Protein AF-A0AAV6C6M2-F1 (afdb_monomer)

Solvent-accessible surface area (backbone atoms only — not comparable to full-atom values): 5833 Å² total; per-residue (Å²): 134,86,86,80,92,74,87,76,74,90,66,90,82,82,85,82,84,72,80,49,70,68,54,50,47,50,52,51,50,42,50,54,53,50,53,42,23,60,75,49,75,62,34,59,63,61,36,14,58,73,70,72,45,57,52,69,56,48,52,49,49,34,62,75,55,67,54,82,76,80,68,85,81,76,81,81,84,70,81,81,75,81,79,82,80,85,129

Radius of gyration: 23.71 Å; Cα contacts (8 Å, |Δi|>4): 30; chains: 1; bounding box: 42×69×61 Å

Foldseek 3Di:
DDDDPDPPDPDPDDPPDDDDPVRVVLVVLLVVLLVLCVVVVNPLVVSCVVVVHDSVVSVVSCVVSVPPSPPPDDDDPPPPDDDPDDD

pLDDT: mean 77.83, std 17.35, range [47.44, 96.62]

Structure (mmCIF, N/CA/C/O backbone):
data_AF-A0AAV6C6M2-F1
#
_entry.id   AF-A0AAV6C6M2-F1
#
loop_
_atom_site.group_PDB
_atom_site.id
_atom_site.type_symbol
_atom_site.label_atom_id
_atom_site.label_alt_id
_atom_site.label_comp_id
_atom_site.label_asym_id
_atom_site.label_entity_id
_atom_site.label_seq_id
_atom_site.pdbx_PDB_ins_code
_atom_site.Cartn_x
_atom_site.Cartn_y
_atom_site.Cartn_z
_atom_site.occupancy
_atom_site.B_iso_or_equiv
_atom_site.auth_seq_id
_atom_site.auth_comp_id
_atom_site.auth_asym_id
_atom_site.auth_atom_id
_atom_site.pdbx_PDB_model_num
ATOM 1 N N . LEU A 1 1 ? 30.815 2.599 -51.148 1.00 59.53 1 LEU A N 1
ATOM 2 C CA . LEU A 1 1 ? 30.013 1.390 -50.854 1.00 59.53 1 LEU A CA 1
ATOM 3 C C . LEU A 1 1 ? 28.609 1.840 -50.463 1.00 59.53 1 LEU A C 1
ATOM 5 O O . LEU A 1 1 ? 28.514 2.580 -49.491 1.00 59.53 1 LEU A O 1
ATOM 9 N N . PRO A 1 2 ? 27.558 1.511 -51.231 1.00 61.28 2 PRO A N 1
ATOM 10 C CA . PRO A 1 2 ? 26.182 1.817 -50.841 1.00 61.28 2 PRO A CA 1
ATOM 11 C C . PRO A 1 2 ? 25.696 0.862 -49.728 1.00 61.28 2 PRO A C 1
ATOM 13 O O . PRO A 1 2 ? 26.107 -0.301 -49.725 1.00 61.28 2 PRO A O 1
ATOM 16 N N . PRO A 1 3 ? 24.853 1.322 -48.783 1.00 61.03 3 PRO A N 1
ATOM 17 C CA . PRO A 1 3 ? 24.277 0.472 -47.740 1.00 61.03 3 PRO A CA 1
ATOM 18 C C . PRO A 1 3 ? 23.202 -0.463 -48.314 1.00 61.03 3 PRO A C 1
ATOM 20 O O . PRO A 1 3 ? 22.423 -0.073 -49.185 1.00 61.03 3 PRO A O 1
ATOM 23 N N . LEU A 1 4 ? 23.175 -1.707 -47.828 1.00 62.53 4 LEU A N 1
ATOM 24 C CA . LEU A 1 4 ? 22.237 -2.738 -48.272 1.00 62.53 4 LEU A CA 1
ATOM 25 C C . LEU A 1 4 ? 20.836 -2.517 -47.664 1.00 62.53 4 LEU A C 1
ATOM 27 O O . LEU A 1 4 ? 20.729 -2.288 -46.458 1.00 62.53 4 LEU A O 1
ATOM 31 N N . PRO A 1 5 ? 19.757 -2.629 -48.459 1.00 56.75 5 PRO A N 1
ATOM 32 C CA . PRO A 1 5 ? 18.389 -2.638 -47.957 1.00 56.75 5 PRO A CA 1
ATOM 33 C C . PRO A 1 5 ? 18.044 -4.054 -47.476 1.00 56.75 5 PRO A C 1
ATOM 35 O O . PRO A 1 5 ? 17.954 -4.976 -48.285 1.00 56.75 5 PRO A O 1
ATOM 38 N N . GLY A 1 6 ? 17.879 -4.253 -46.165 1.00 61.72 6 GLY A N 1
ATOM 39 C CA . GLY A 1 6 ? 17.580 -5.598 -45.658 1.00 61.72 6 GLY A CA 1
ATOM 40 C C . GLY A 1 6 ? 17.361 -5.788 -44.161 1.00 61.72 6 GLY A C 1
ATOM 41 O O . GLY A 1 6 ? 16.766 -6.791 -43.793 1.00 61.72 6 GLY A O 1
ATOM 42 N N . GLU A 1 7 ? 17.734 -4.864 -43.276 1.00 55.62 7 GLU A N 1
ATOM 43 C CA . GLU A 1 7 ? 17.478 -5.059 -41.836 1.00 55.62 7 GLU A CA 1
ATOM 44 C C . GLU A 1 7 ? 16.143 -4.428 -41.428 1.00 55.62 7 GLU A C 1
ATOM 46 O O . GLU A 1 7 ? 16.026 -3.556 -40.569 1.00 55.62 7 GLU A O 1
ATOM 51 N N . THR A 1 8 ? 15.099 -4.884 -42.119 1.00 57.84 8 THR A N 1
ATOM 52 C CA . THR A 1 8 ? 13.718 -4.759 -41.678 1.00 57.84 8 THR A CA 1
ATOM 53 C C . THR A 1 8 ? 13.556 -5.551 -40.385 1.00 57.84 8 THR A C 1
ATOM 55 O O . THR A 1 8 ? 13.692 -6.769 -40.370 1.00 57.84 8 THR A O 1
ATOM 58 N N . GLY A 1 9 ? 13.213 -4.847 -39.308 1.00 55.53 9 GLY A N 1
ATOM 59 C CA . GLY A 1 9 ? 12.487 -5.426 -38.184 1.00 55.53 9 GLY A CA 1
ATOM 60 C C . GLY A 1 9 ? 13.282 -6.405 -37.328 1.00 55.53 9 GLY A C 1
ATOM 61 O O . GLY A 1 9 ? 12.955 -7.589 -37.266 1.00 55.53 9 GLY A O 1
ATOM 62 N N . ALA A 1 10 ? 14.233 -5.899 -36.541 1.00 52.53 10 ALA A N 1
ATOM 63 C CA . ALA A 1 10 ? 14.652 -6.601 -35.335 1.00 52.53 10 ALA A CA 1
ATOM 64 C C . ALA A 1 10 ? 13.502 -6.587 -34.305 1.00 52.53 10 ALA A C 1
ATOM 66 O O . ALA A 1 10 ? 13.475 -5.780 -33.383 1.00 52.53 10 ALA A O 1
ATOM 67 N N . ARG A 1 11 ? 12.564 -7.527 -34.485 1.00 56.09 11 ARG A N 1
ATOM 68 C CA . ARG A 1 11 ? 11.818 -8.237 -33.433 1.00 56.09 11 ARG A CA 1
ATOM 69 C C . ARG A 1 11 ? 11.275 -7.372 -32.288 1.00 56.09 11 ARG A C 1
ATOM 71 O O . ARG A 1 11 ? 11.698 -7.489 -31.141 1.00 56.09 11 ARG A O 1
ATOM 78 N N . ASN A 1 12 ? 10.225 -6.608 -32.575 1.00 54.38 12 ASN A N 1
ATOM 79 C CA . ASN A 1 12 ? 9.190 -6.422 -31.562 1.00 54.38 12 ASN A CA 1
ATOM 80 C C . ASN A 1 12 ? 8.510 -7.787 -31.345 1.00 54.38 12 ASN A C 1
ATOM 82 O O . ASN A 1 12 ? 7.819 -8.267 -32.239 1.00 54.38 12 ASN A O 1
ATOM 86 N N . GLY A 1 13 ? 8.716 -8.403 -30.178 1.00 49.59 13 GLY A N 1
ATOM 87 C CA . GLY A 1 13 ? 7.922 -9.545 -29.710 1.00 49.59 13 GLY A CA 1
ATOM 88 C C . GLY A 1 13 ? 8.642 -10.894 -29.695 1.00 49.59 13 GLY A C 1
ATOM 89 O O . GLY A 1 13 ? 8.449 -11.691 -30.601 1.00 49.59 13 GLY A O 1
ATOM 90 N N . ALA A 1 14 ? 9.426 -11.156 -28.642 1.00 53.59 14 ALA A N 1
ATOM 91 C CA . ALA A 1 14 ? 9.635 -12.490 -28.057 1.00 53.59 14 ALA A CA 1
ATOM 92 C C . ALA A 1 14 ? 10.585 -12.404 -26.844 1.00 53.59 14 ALA A C 1
ATOM 94 O O . ALA A 1 14 ? 11.704 -12.896 -26.893 1.00 53.59 14 ALA A O 1
ATOM 95 N N . ASP A 1 15 ? 10.134 -11.795 -25.747 1.00 52.00 15 ASP A N 1
ATOM 96 C CA . ASP A 1 15 ? 10.607 -12.175 -24.403 1.00 52.00 15 ASP A CA 1
ATOM 97 C C . ASP A 1 15 ? 9.395 -12.395 -23.491 1.00 52.00 15 ASP A C 1
ATOM 99 O O . ASP A 1 15 ? 9.217 -11.853 -22.405 1.00 52.00 15 ASP A O 1
ATOM 103 N N . SER A 1 16 ? 8.488 -13.221 -23.997 1.00 63.31 16 SER A N 1
ATOM 104 C CA . SER A 1 16 ? 7.752 -14.146 -23.161 1.00 63.31 16 SER A CA 1
ATOM 105 C C . SER A 1 16 ? 8.709 -15.258 -22.743 1.00 63.31 16 SER A C 1
ATOM 107 O O . SER A 1 16 ? 9.101 -16.078 -23.575 1.00 63.31 16 SER A O 1
ATOM 109 N N . SER A 1 17 ? 8.985 -15.374 -21.444 1.00 64.81 17 SER A N 1
ATOM 110 C CA . SER A 1 17 ? 8.903 -16.725 -20.893 1.00 64.81 17 SER A CA 1
ATOM 111 C C . SER A 1 17 ? 8.471 -16.798 -19.441 1.00 64.81 17 SER A C 1
ATOM 113 O O . SER A 1 17 ? 7.564 -17.573 -19.165 1.00 64.81 17 SER A O 1
ATOM 115 N N . LYS A 1 18 ? 9.005 -16.007 -18.505 1.00 68.56 18 LYS A N 1
ATOM 116 C CA . LYS A 1 18 ? 8.501 -16.005 -17.118 1.00 68.56 18 LYS A CA 1
ATOM 117 C C . LYS A 1 18 ? 8.709 -14.632 -16.488 1.00 68.56 18 LYS A C 1
ATOM 119 O O . LYS A 1 18 ? 9.811 -14.100 -16.619 1.00 68.56 18 LYS A O 1
ATOM 124 N N . PRO A 1 19 ? 7.697 -14.062 -15.811 1.00 80.12 19 PRO A N 1
ATOM 125 C CA . PRO A 1 19 ? 7.914 -12.861 -15.022 1.00 80.12 19 PRO A CA 1
ATOM 126 C C . PRO A 1 19 ? 9.008 -13.143 -13.987 1.00 80.12 19 PRO A C 1
ATOM 128 O O . PRO A 1 19 ? 9.030 -14.204 -13.358 1.00 80.12 19 PRO A O 1
ATOM 131 N N . SER A 1 20 ? 9.951 -12.212 -13.845 1.00 88.00 20 SER A N 1
ATOM 132 C CA . SER A 1 20 ? 10.971 -12.295 -12.796 1.00 88.00 20 SER A CA 1
ATOM 133 C C . SER A 1 20 ? 10.286 -12.332 -11.430 1.00 88.00 20 SER A C 1
ATOM 135 O O . SER A 1 20 ? 9.232 -11.720 -11.262 1.00 88.00 20 SER A O 1
ATOM 137 N N . LEU A 1 21 ? 10.885 -12.990 -10.430 1.00 89.25 21 LEU A N 1
ATOM 138 C CA . LEU A 1 21 ? 10.338 -13.011 -9.068 1.00 89.25 21 LEU A CA 1
ATOM 139 C C . LEU A 1 21 ? 10.024 -11.593 -8.566 1.00 89.25 21 LEU A C 1
ATOM 141 O O . LEU A 1 21 ? 8.993 -11.390 -7.939 1.00 89.25 21 LEU A O 1
ATOM 145 N N . PHE A 1 22 ? 10.850 -10.604 -8.924 1.00 89.19 22 PHE A N 1
ATOM 146 C CA . PHE A 1 22 ? 10.584 -9.194 -8.632 1.00 89.19 22 PHE A CA 1
ATOM 147 C C . PHE A 1 22 ? 9.276 -8.688 -9.251 1.00 89.19 22 PHE A C 1
ATOM 149 O O . PHE A 1 22 ? 8.498 -8.047 -8.559 1.00 89.19 22 PHE A O 1
ATOM 156 N N . GLN A 1 23 ? 9.001 -9.009 -10.515 1.00 88.69 23 GLN A N 1
ATOM 157 C CA . GLN A 1 23 ? 7.770 -8.601 -11.199 1.00 88.69 23 GLN A CA 1
ATOM 158 C C . GLN A 1 23 ? 6.542 -9.301 -10.607 1.00 88.69 23 GLN A C 1
ATOM 160 O O . GLN A 1 23 ? 5.520 -8.660 -10.386 1.00 88.69 23 GLN A O 1
ATOM 165 N N . ILE A 1 24 ? 6.660 -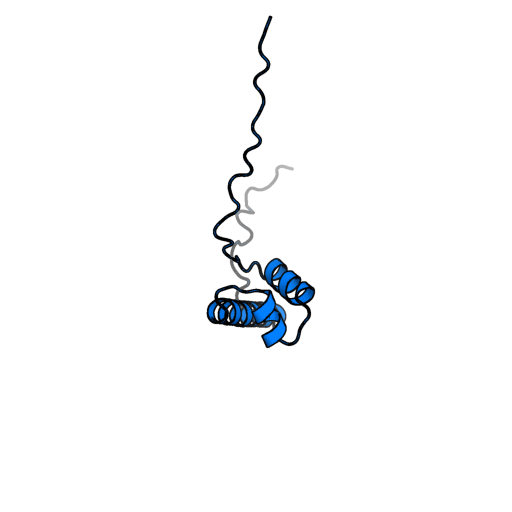10.597 -10.295 1.00 92.19 24 ILE A N 1
ATOM 166 C CA . ILE A 1 24 ? 5.597 -11.361 -9.625 1.00 92.19 24 ILE A CA 1
ATOM 167 C C . ILE A 1 24 ? 5.302 -10.747 -8.254 1.00 92.19 24 ILE A C 1
ATOM 169 O O . ILE A 1 24 ? 4.146 -10.517 -7.912 1.00 92.19 24 ILE A O 1
ATOM 173 N N . MET A 1 25 ? 6.344 -10.460 -7.470 1.00 92.31 25 MET A N 1
ATOM 174 C CA . MET A 1 25 ? 6.195 -9.824 -6.165 1.00 92.31 25 MET A CA 1
ATOM 175 C C . MET A 1 25 ? 5.573 -8.435 -6.277 1.00 92.31 25 MET A C 1
ATOM 177 O O . MET A 1 25 ? 4.687 -8.126 -5.491 1.00 92.31 25 MET A O 1
ATOM 181 N N . GLU A 1 26 ? 5.983 -7.618 -7.250 1.00 91.88 26 GLU A N 1
ATOM 182 C CA . GLU A 1 26 ? 5.385 -6.300 -7.481 1.00 91.88 26 GLU A CA 1
ATOM 183 C C . GLU A 1 26 ? 3.902 -6.407 -7.857 1.00 91.88 26 GLU A C 1
ATOM 185 O O . GLU A 1 26 ? 3.090 -5.620 -7.375 1.00 91.88 26 GLU A O 1
ATOM 190 N N . GLU A 1 27 ? 3.513 -7.397 -8.660 1.00 91.38 27 GLU A N 1
ATOM 191 C CA . GLU A 1 27 ? 2.109 -7.623 -9.011 1.00 91.38 27 GLU A CA 1
ATOM 192 C C . GLU A 1 27 ? 1.277 -8.082 -7.804 1.00 91.38 27 GLU A C 1
ATOM 194 O O . GLU A 1 27 ? 0.177 -7.572 -7.571 1.00 91.38 27 GLU A O 1
ATOM 199 N N . VAL A 1 28 ? 1.808 -9.007 -7.001 1.00 94.88 28 VAL A N 1
ATOM 200 C CA . VAL A 1 28 ? 1.163 -9.474 -5.766 1.00 94.88 28 VAL A 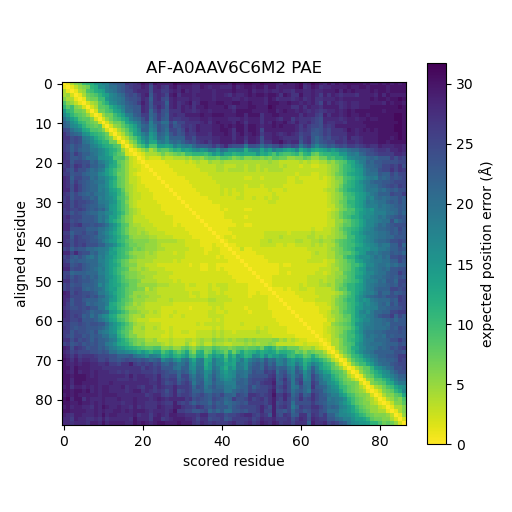CA 1
ATOM 201 C C . VAL A 1 28 ? 1.043 -8.333 -4.758 1.00 94.88 28 VAL A C 1
ATOM 203 O O . VAL A 1 28 ? -0.032 -8.111 -4.206 1.00 94.88 28 VAL A O 1
ATOM 206 N N . GLU A 1 29 ? 2.112 -7.567 -4.552 1.00 94.81 29 GLU A N 1
ATOM 207 C CA . GLU A 1 29 ? 2.123 -6.425 -3.639 1.00 94.81 29 GLU A CA 1
ATOM 208 C C . GLU A 1 29 ? 1.134 -5.346 -4.097 1.00 94.81 29 GLU A C 1
ATOM 210 O O . GLU A 1 29 ? 0.352 -4.844 -3.289 1.00 94.81 29 GLU A O 1
ATOM 215 N N . ARG A 1 30 ? 1.085 -5.054 -5.405 1.00 94.44 30 ARG A N 1
ATOM 216 C CA . ARG A 1 30 ? 0.101 -4.138 -5.996 1.00 94.44 30 ARG A CA 1
ATOM 217 C C . ARG A 1 30 ? -1.324 -4.585 -5.684 1.00 94.44 30 ARG A C 1
ATOM 219 O O . ARG A 1 30 ? -2.139 -3.755 -5.289 1.00 94.44 30 ARG A O 1
ATOM 226 N N . ARG A 1 31 ? -1.623 -5.875 -5.857 1.00 94.31 31 ARG A N 1
ATOM 227 C CA . ARG A 1 31 ? -2.952 -6.447 -5.595 1.00 94.31 31 ARG A CA 1
ATOM 228 C C . ARG A 1 31 ? -3.337 -6.364 -4.124 1.00 94.31 31 ARG A C 1
ATOM 230 O O . ARG A 1 31 ? -4.440 -5.925 -3.827 1.00 94.31 31 ARG A O 1
ATOM 237 N N . ILE A 1 32 ? -2.435 -6.737 -3.219 1.00 95.12 32 ILE A N 1
ATOM 238 C CA . ILE A 1 32 ? -2.697 -6.718 -1.774 1.00 95.12 32 ILE A CA 1
ATOM 239 C C . ILE A 1 32 ? -2.919 -5.286 -1.277 1.00 95.12 32 ILE A C 1
ATOM 241 O O . ILE A 1 32 ? -3.856 -5.034 -0.523 1.00 95.12 32 ILE A O 1
ATOM 245 N N . ILE A 1 33 ? -2.088 -4.335 -1.716 1.00 93.69 33 ILE A N 1
ATOM 246 C CA . ILE A 1 33 ? -2.249 -2.930 -1.331 1.00 93.69 33 ILE A CA 1
ATOM 247 C C . ILE A 1 33 ? -3.559 -2.366 -1.889 1.00 93.69 33 ILE A C 1
ATOM 249 O O . ILE A 1 33 ? -4.263 -1.671 -1.163 1.00 93.69 33 ILE A O 1
ATOM 253 N N . ALA A 1 34 ? -3.902 -2.662 -3.146 1.00 92.88 34 ALA A N 1
ATOM 254 C CA . ALA A 1 34 ? -5.160 -2.216 -3.739 1.00 92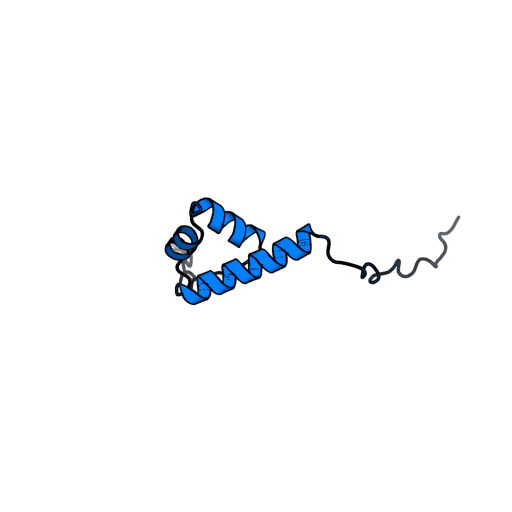.88 34 ALA A CA 1
ATOM 255 C C . ALA A 1 34 ? -6.380 -2.786 -2.996 1.00 92.88 34 ALA A C 1
ATOM 257 O O . ALA A 1 34 ? -7.248 -2.014 -2.609 1.00 92.88 34 ALA A O 1
ATOM 258 N N . ASP A 1 35 ? -6.403 -4.092 -2.716 1.00 94.25 35 ASP A N 1
ATOM 259 C CA . ASP A 1 35 ? -7.488 -4.748 -1.970 1.00 94.25 35 ASP A CA 1
ATOM 260 C C . ASP A 1 35 ? -7.645 -4.157 -0.560 1.00 94.25 35 ASP A C 1
ATOM 262 O O . ASP A 1 35 ? -8.755 -3.846 -0.131 1.00 94.25 35 ASP A O 1
ATOM 266 N N . MET A 1 36 ? -6.534 -3.914 0.146 1.00 93.94 36 MET A N 1
ATOM 267 C CA . MET A 1 36 ? -6.578 -3.276 1.463 1.00 93.94 36 MET A CA 1
ATOM 268 C C . MET A 1 36 ? -7.115 -1.847 1.386 1.00 93.94 36 MET A C 1
ATOM 270 O O . MET A 1 36 ? -7.956 -1.465 2.196 1.00 93.94 36 MET A O 1
ATOM 274 N N . LEU A 1 37 ? -6.671 -1.064 0.398 1.00 91.62 37 LEU A N 1
ATOM 275 C CA . LEU A 1 37 ? -7.210 0.273 0.168 1.00 91.62 37 LEU A CA 1
ATOM 276 C C . LEU A 1 37 ? -8.711 0.210 -0.126 1.00 91.62 37 LEU A C 1
ATOM 278 O O . LEU A 1 37 ? -9.448 1.022 0.408 1.00 91.62 37 LEU A O 1
ATOM 282 N N . GLU A 1 38 ? -9.202 -0.747 -0.909 1.00 92.25 38 GLU A N 1
ATOM 283 C CA . GLU A 1 38 ? -10.643 -0.885 -1.151 1.00 92.25 38 GLU A CA 1
ATOM 284 C C . GLU A 1 38 ? -11.423 -1.208 0.132 1.00 92.25 38 GLU A C 1
ATOM 286 O O . GLU A 1 38 ? -12.466 -0.596 0.378 1.00 92.25 38 GLU A O 1
ATOM 291 N N . ARG A 1 39 ? -10.897 -2.090 0.993 1.00 92.81 39 ARG A N 1
ATOM 292 C CA . ARG A 1 39 ? -11.514 -2.439 2.288 1.00 92.81 39 ARG A CA 1
ATOM 293 C C . ARG A 1 39 ? -11.584 -1.265 3.261 1.00 92.81 39 ARG A C 1
ATOM 295 O O . ARG A 1 39 ? -12.572 -1.151 3.979 1.00 92.81 39 ARG A O 1
ATOM 302 N N . THR A 1 40 ? -10.576 -0.394 3.270 1.00 91.19 40 THR A N 1
ATOM 303 C CA . THR A 1 40 ? -10.526 0.794 4.142 1.00 91.19 40 THR A CA 1
ATOM 304 C C . THR A 1 40 ? -11.162 2.037 3.508 1.00 91.19 40 THR A C 1
ATOM 306 O O . THR A 1 40 ? -10.970 3.158 3.982 1.00 91.19 40 THR A O 1
ATOM 309 N N . GLY A 1 41 ? -11.891 1.897 2.391 1.00 89.75 41 GLY A N 1
ATOM 310 C CA . GLY A 1 41 ? -12.510 3.039 1.706 1.00 89.75 41 GLY A CA 1
ATOM 311 C C . GLY A 1 41 ? -11.490 4.028 1.123 1.00 89.75 41 GLY A C 1
ATOM 312 O O . GLY A 1 41 ? -11.733 5.232 1.069 1.00 89.75 41 GLY A O 1
ATOM 313 N N . TRP A 1 42 ? -10.345 3.514 0.685 1.00 89.12 42 TRP A N 1
ATOM 314 C CA . TRP A 1 42 ? -9.165 4.215 0.175 1.00 89.12 42 TRP A CA 1
ATOM 315 C C . TRP A 1 42 ? -8.460 5.096 1.217 1.00 89.12 42 TRP A C 1
ATOM 317 O O . TRP A 1 42 ? -7.695 6.001 0.864 1.00 89.12 42 TRP A O 1
ATOM 327 N N . ASN A 1 43 ? -8.665 4.811 2.507 1.00 90.50 43 ASN A N 1
ATOM 328 C CA . ASN A 1 43 ? -7.944 5.458 3.595 1.00 90.50 43 ASN A CA 1
ATOM 329 C C . ASN A 1 43 ? -6.525 4.880 3.720 1.00 90.50 43 ASN A C 1
ATOM 331 O O . ASN A 1 43 ? -6.306 3.807 4.284 1.00 90.50 43 ASN A O 1
ATOM 335 N N . GLN A 1 44 ? -5.545 5.614 3.187 1.00 91.94 44 GLN A N 1
ATOM 336 C CA . GLN A 1 44 ? -4.135 5.213 3.192 1.00 91.94 44 GLN A CA 1
ATOM 337 C C . GLN A 1 44 ? -3.547 5.103 4.604 1.00 91.94 44 GLN A C 1
ATOM 339 O O . GLN A 1 44 ? -2.680 4.263 4.826 1.00 91.94 44 GLN A O 1
ATOM 344 N N . THR A 1 45 ? -3.990 5.942 5.544 1.00 93.12 45 THR A N 1
ATOM 345 C CA . THR A 1 45 ? -3.515 5.897 6.934 1.00 93.12 45 THR A CA 1
ATOM 346 C C . THR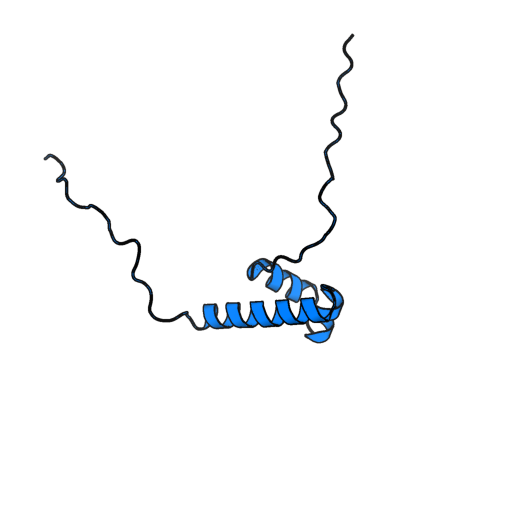 A 1 45 ? -3.945 4.591 7.588 1.00 93.12 45 THR A C 1
ATOM 348 O O . THR A 1 45 ? -3.099 3.852 8.077 1.00 93.12 45 THR A O 1
ATOM 351 N N . GLU A 1 46 ? -5.230 4.258 7.480 1.00 94.31 46 GLU A N 1
ATOM 352 C CA . GLU A 1 46 ? -5.795 3.029 8.045 1.00 94.31 46 GLU A CA 1
ATOM 353 C C . GLU A 1 46 ? -5.218 1.770 7.376 1.00 94.31 46 GLU A C 1
ATOM 355 O O . GLU A 1 46 ? -4.876 0.799 8.047 1.00 94.31 46 GLU A O 1
ATOM 360 N N . ALA A 1 47 ? -5.003 1.806 6.054 1.00 94.81 47 ALA A N 1
ATOM 361 C CA . ALA A 1 47 ? -4.327 0.722 5.342 1.00 94.81 47 ALA A CA 1
ATOM 362 C C . ALA A 1 47 ? -2.875 0.534 5.824 1.00 94.81 47 ALA A C 1
ATOM 364 O O . ALA A 1 47 ? -2.425 -0.597 5.996 1.00 94.81 47 ALA A O 1
ATOM 365 N N . ALA A 1 48 ? -2.135 1.622 6.068 1.00 95.56 48 ALA A N 1
ATOM 366 C CA . ALA A 1 48 ? -0.758 1.552 6.560 1.00 95.56 48 ALA A CA 1
ATOM 367 C C . ALA A 1 48 ? -0.687 0.988 7.987 1.00 95.56 48 ALA A C 1
ATOM 369 O O . ALA A 1 48 ? 0.174 0.155 8.270 1.00 95.56 48 ALA A O 1
ATOM 370 N N . GLU A 1 49 ? -1.620 1.389 8.855 1.00 95.50 49 GLU A N 1
ATOM 371 C CA . GLU A 1 49 ? -1.764 0.837 10.205 1.00 95.50 49 GLU A CA 1
ATOM 372 C C . GLU A 1 49 ? -2.108 -0.656 10.174 1.00 95.50 49 GLU A C 1
ATOM 374 O O . GLU A 1 49 ? -1.514 -1.432 10.921 1.00 95.50 49 GLU A O 1
ATOM 379 N N . SER A 1 50 ? -2.986 -1.080 9.257 1.00 93.94 50 SER A N 1
ATOM 380 C CA . SER A 1 50 ? -3.333 -2.494 9.063 1.00 93.94 50 SER A CA 1
ATOM 381 C C . SER A 1 50 ? -2.131 -3.342 8.634 1.00 93.94 50 SER A C 1
ATOM 383 O O . SER A 1 50 ? -1.933 -4.446 9.138 1.00 93.94 50 SER A O 1
ATOM 385 N N . PHE A 1 51 ? -1.273 -2.803 7.763 1.00 93.81 51 PHE A N 1
ATOM 386 C CA . PHE A 1 51 ? -0.006 -3.436 7.385 1.00 93.81 51 PHE A CA 1
ATOM 387 C C . PHE A 1 51 ? 1.097 -3.301 8.446 1.00 93.81 51 PHE A C 1
ATOM 389 O O . PHE A 1 51 ? 2.165 -3.887 8.276 1.00 93.81 51 PHE A O 1
ATOM 396 N N . GLN A 1 52 ? 0.867 -2.536 9.520 1.00 95.44 52 GLN A N 1
ATOM 397 C CA . GLN A 1 52 ? 1.852 -2.209 10.556 1.00 95.44 52 GLN A CA 1
ATOM 398 C C . GLN A 1 52 ? 3.137 -1.577 9.994 1.00 95.44 52 GLN A C 1
ATOM 400 O O . GLN A 1 52 ? 4.241 -1.813 10.487 1.00 95.44 52 GLN A O 1
ATOM 405 N N . ILE A 1 53 ? 2.998 -0.750 8.954 1.00 94.81 53 ILE A N 1
ATOM 406 C CA . ILE A 1 53 ? 4.107 -0.026 8.325 1.00 94.81 53 IL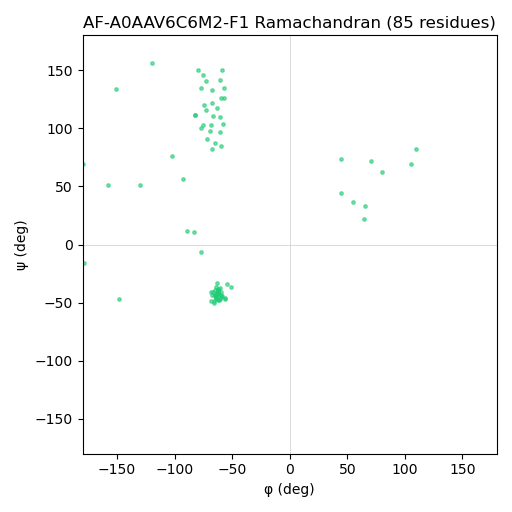E A CA 1
ATOM 407 C C . ILE A 1 53 ? 3.885 1.487 8.408 1.00 94.81 53 ILE A C 1
ATOM 409 O O . ILE A 1 53 ? 2.748 1.954 8.465 1.00 94.81 53 ILE A O 1
ATOM 413 N N . PRO A 1 54 ? 4.950 2.302 8.339 1.00 96.62 54 PRO A N 1
ATOM 414 C CA . PRO A 1 54 ? 4.791 3.747 8.241 1.00 96.62 54 PRO A CA 1
ATOM 415 C C . PRO A 1 54 ? 4.016 4.152 6.978 1.00 96.62 54 PRO A C 1
ATOM 417 O O . PRO A 1 54 ? 4.286 3.640 5.888 1.00 96.62 54 PRO A O 1
ATOM 420 N N . LEU A 1 55 ? 3.145 5.162 7.085 1.00 92.50 55 LEU A N 1
ATOM 421 C CA . LEU A 1 55 ? 2.401 5.722 5.944 1.00 92.50 55 LEU A CA 1
ATOM 422 C C . LEU A 1 55 ? 3.323 6.162 4.791 1.00 92.50 55 LEU A C 1
ATOM 424 O O . LEU A 1 55 ? 2.973 6.029 3.620 1.00 92.50 55 LEU A O 1
ATOM 428 N N . SER A 1 56 ? 4.522 6.662 5.101 1.00 94.56 56 SER A N 1
ATOM 429 C CA . SER A 1 56 ? 5.536 7.012 4.098 1.00 94.56 56 SER A CA 1
ATOM 430 C C . SER A 1 56 ? 5.972 5.805 3.264 1.00 94.56 56 SER A C 1
ATOM 432 O O . SER A 1 56 ? 6.145 5.937 2.053 1.00 94.56 56 SER A O 1
ATOM 434 N N . THR A 1 57 ? 6.083 4.632 3.890 1.00 95.25 57 THR A N 1
ATOM 435 C CA . THR A 1 57 ? 6.441 3.371 3.230 1.00 95.25 57 THR A CA 1
ATOM 436 C C . THR A 1 57 ? 5.314 2.929 2.308 1.00 95.25 57 THR A C 1
ATOM 438 O O . THR A 1 57 ? 5.556 2.680 1.127 1.00 95.25 57 THR A O 1
ATOM 441 N N . LEU A 1 58 ? 4.068 2.932 2.795 1.00 93.81 58 LEU A N 1
ATOM 442 C CA . LEU A 1 58 ? 2.908 2.607 1.963 1.00 93.81 58 LEU A CA 1
ATOM 443 C C . LEU A 1 58 ? 2.792 3.566 0.768 1.00 93.81 58 LEU A C 1
ATOM 445 O O . LEU A 1 58 ? 2.608 3.133 -0.366 1.00 93.81 58 LEU A O 1
ATOM 449 N N . ASN A 1 59 ? 2.980 4.868 0.989 1.00 92.94 59 ASN A N 1
ATOM 450 C CA . ASN A 1 59 ? 2.943 5.870 -0.075 1.00 92.94 59 ASN A CA 1
ATOM 451 C C . ASN A 1 59 ? 4.040 5.667 -1.126 1.00 92.94 59 ASN A C 1
ATOM 453 O O . ASN A 1 59 ? 3.795 5.869 -2.316 1.00 92.94 59 ASN A O 1
ATOM 457 N N . GLN A 1 60 ? 5.245 5.269 -0.717 1.00 94.50 60 GLN A N 1
ATOM 458 C CA . GLN A 1 60 ? 6.308 4.916 -1.659 1.00 94.50 60 GLN A CA 1
ATOM 459 C C . GLN A 1 60 ? 5.929 3.689 -2.487 1.00 94.50 60 GLN A C 1
ATOM 461 O O . GLN A 1 60 ? 6.105 3.710 -3.705 1.00 94.50 60 GLN A O 1
ATOM 466 N N . LYS A 1 61 ? 5.361 2.655 -1.855 1.00 94.31 61 LYS A N 1
ATOM 467 C CA . LYS A 1 61 ? 4.870 1.460 -2.549 1.00 94.31 61 LYS A CA 1
ATOM 468 C C . LYS A 1 61 ? 3.770 1.804 -3.548 1.00 94.31 61 LYS A C 1
ATOM 470 O O . LYS A 1 61 ? 3.891 1.428 -4.703 1.00 94.31 61 LYS A O 1
ATOM 475 N N . ILE A 1 62 ? 2.780 2.608 -3.164 1.00 91.62 62 ILE A N 1
ATOM 476 C CA . ILE A 1 62 ? 1.701 3.086 -4.047 1.00 91.62 62 ILE A CA 1
ATOM 477 C C . ILE A 1 62 ? 2.259 3.817 -5.274 1.00 91.62 62 ILE A C 1
ATOM 479 O O . ILE A 1 62 ? 1.842 3.533 -6.395 1.00 91.62 62 ILE A O 1
ATOM 483 N N . LYS A 1 63 ? 3.228 4.723 -5.083 1.00 90.81 63 LYS A N 1
ATOM 484 C CA . LYS A 1 63 ? 3.870 5.455 -6.188 1.00 90.81 63 LYS A CA 1
ATOM 485 C C . LYS A 1 63 ? 4.6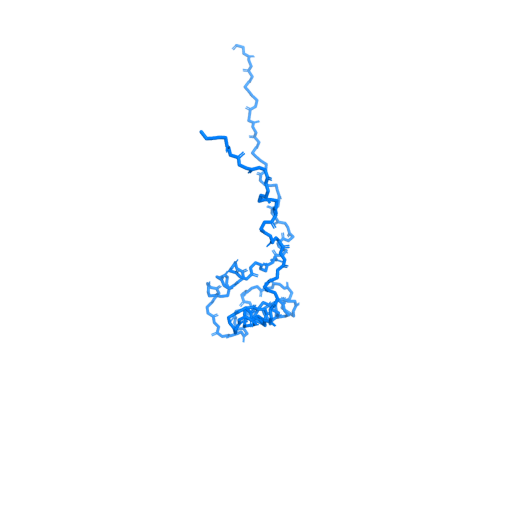69 4.530 -7.104 1.00 90.81 63 LYS A C 1
ATOM 487 O O . LYS A 1 63 ? 4.520 4.602 -8.318 1.00 90.81 63 LYS A O 1
ATOM 492 N N . ARG A 1 64 ? 5.508 3.664 -6.527 1.00 91.81 64 ARG A N 1
ATOM 493 C CA . ARG A 1 64 ? 6.358 2.724 -7.273 1.00 91.81 64 ARG A CA 1
ATOM 494 C C . ARG A 1 64 ? 5.520 1.727 -8.066 1.00 91.81 64 ARG A C 1
ATOM 496 O O . ARG A 1 64 ? 5.790 1.481 -9.234 1.00 91.81 64 ARG A O 1
ATOM 503 N N . LEU A 1 65 ? 4.495 1.183 -7.423 1.00 90.50 65 LEU A N 1
ATOM 504 C CA . LEU A 1 65 ? 3.558 0.238 -8.003 1.00 90.50 65 LEU A CA 1
ATOM 505 C C . LEU A 1 65 ? 2.459 0.949 -8.791 1.00 90.50 65 LEU A C 1
ATOM 507 O O . LEU A 1 65 ? 1.493 0.291 -9.116 1.00 90.50 65 LEU A O 1
ATOM 511 N N . GLY A 1 66 ? 2.532 2.256 -9.077 1.00 87.25 66 GLY A N 1
ATOM 512 C CA . GLY A 1 66 ? 1.539 2.977 -9.886 1.00 87.25 66 GLY A CA 1
ATOM 513 C C . GLY A 1 66 ? 0.081 2.653 -9.536 1.00 87.25 66 GLY A C 1
ATOM 514 O O . GLY A 1 66 ? -0.707 2.350 -10.433 1.00 87.25 66 GLY A O 1
ATOM 515 N N . ILE A 1 67 ? -0.252 2.597 -8.245 1.00 87.12 67 ILE A N 1
ATOM 516 C CA . ILE A 1 67 ? -1.621 2.366 -7.779 1.00 87.12 67 ILE A CA 1
ATOM 517 C C . ILE A 1 67 ? -2.329 3.716 -7.830 1.00 87.12 67 ILE A C 1
ATOM 519 O O . ILE A 1 67 ? -1.998 4.624 -7.066 1.00 87.12 67 ILE A O 1
ATOM 523 N N . GLU A 1 68 ? -3.288 3.863 -8.744 1.00 75.94 68 GLU A N 1
ATOM 524 C CA . GLU A 1 68 ? -4.083 5.083 -8.856 1.00 75.94 68 GLU A CA 1
ATOM 525 C C . GLU A 1 68 ? -5.049 5.183 -7.679 1.00 75.94 68 GLU A C 1
ATOM 527 O O . GLU A 1 68 ? -6.183 4.705 -7.714 1.00 75.94 68 GLU A O 1
ATOM 532 N N . THR A 1 69 ? -4.602 5.831 -6.607 1.00 66.25 69 THR A N 1
ATOM 533 C CA . THR A 1 69 ? -5.500 6.256 -5.544 1.00 66.25 69 THR A CA 1
ATOM 534 C C . THR A 1 69 ? -6.354 7.370 -6.125 1.00 66.25 69 THR A C 1
ATOM 536 O O . THR A 1 69 ? -5.918 8.516 -6.235 1.00 66.25 69 THR A O 1
ATOM 539 N N . ARG A 1 70 ? -7.572 7.038 -6.575 1.00 58.12 70 ARG A N 1
ATOM 540 C CA . ARG A 1 70 ? -8.568 8.031 -6.994 1.00 58.12 70 ARG A CA 1
ATOM 541 C C . ARG A 1 70 ? -8.863 8.945 -5.805 1.00 58.12 70 ARG A C 1
ATOM 543 O O . ARG A 1 70 ? -9.856 8.784 -5.101 1.00 58.12 70 ARG A O 1
ATOM 550 N N . ARG A 1 71 ? -8.042 9.975 -5.611 1.00 51.56 71 ARG A N 1
ATOM 551 C CA . ARG A 1 71 ? -8.469 11.205 -4.961 1.00 51.56 71 ARG A CA 1
ATOM 552 C C . ARG A 1 71 ? -9.515 11.812 -5.881 1.00 51.56 71 ARG A C 1
ATOM 554 O O . ARG A 1 71 ? -9.221 12.617 -6.760 1.00 51.56 71 ARG A O 1
ATOM 561 N N .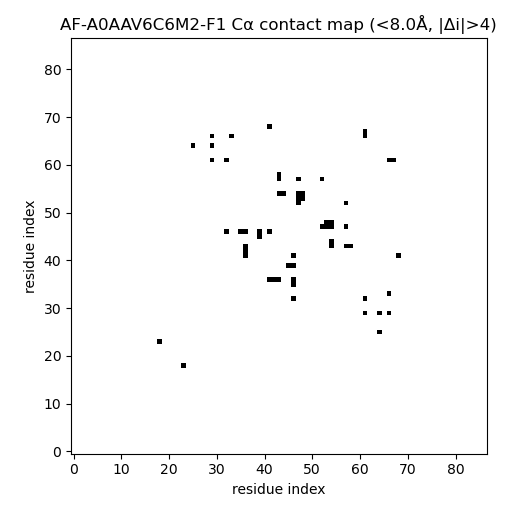 ARG A 1 72 ? -10.764 11.395 -5.697 1.00 51.91 72 ARG A N 1
ATOM 562 C CA . ARG A 1 72 ? -11.915 12.164 -6.146 1.00 51.91 72 ARG A CA 1
ATOM 563 C C . ARG A 1 72 ? -11.797 13.527 -5.449 1.00 51.91 72 ARG A C 1
ATOM 565 O O . ARG A 1 72 ? -12.010 13.616 -4.249 1.00 51.91 72 ARG A O 1
ATOM 572 N N . GLY A 1 73 ? -11.365 14.554 -6.182 1.00 50.28 73 GLY A N 1
ATOM 573 C CA . GLY A 1 73 ? -11.361 15.944 -5.714 1.00 50.28 73 GLY A CA 1
ATOM 574 C C . GLY A 1 73 ? -9.997 16.525 -5.330 1.00 50.28 73 GLY A C 1
ATOM 575 O O . GLY A 1 73 ? -9.760 16.843 -4.168 1.00 50.28 73 GLY A O 1
ATOM 576 N N . ARG A 1 74 ? -9.122 16.748 -6.316 1.00 47.44 74 ARG A N 1
ATOM 577 C CA . ARG A 1 74 ? -8.421 18.043 -6.436 1.00 47.44 74 ARG A CA 1
ATOM 578 C C . ARG A 1 74 ? -7.909 18.278 -7.866 1.00 47.44 74 ARG A C 1
ATOM 580 O O . ARG A 1 74 ? -6.742 18.565 -8.088 1.00 47.44 74 ARG A O 1
ATOM 587 N N . ALA A 1 75 ? -8.799 18.120 -8.843 1.00 49.97 75 ALA A N 1
ATOM 588 C CA . ALA A 1 75 ? -8.727 18.947 -10.046 1.00 49.97 75 ALA A CA 1
ATOM 589 C C . ALA A 1 75 ? -9.348 20.314 -9.693 1.00 49.97 75 ALA A C 1
ATOM 591 O O . ALA A 1 75 ? -10.227 20.356 -8.835 1.00 49.97 75 ALA A O 1
ATOM 592 N N . ALA A 1 76 ? -8.893 21.386 -10.339 1.00 53.25 76 ALA A N 1
ATOM 593 C CA . ALA A 1 76 ? -9.232 22.794 -10.088 1.00 53.25 76 ALA A CA 1
ATOM 594 C C . ALA A 1 76 ? -8.488 23.465 -8.916 1.00 53.25 76 ALA A C 1
ATOM 596 O O . ALA A 1 76 ? -9.066 23.974 -7.962 1.00 53.25 76 ALA A O 1
ATOM 597 N N . SER A 1 77 ? -7.166 23.554 -9.037 1.00 51.03 77 SER A N 1
ATOM 598 C CA . SER A 1 77 ? -6.532 24.861 -8.839 1.00 51.03 77 SER A CA 1
ATOM 599 C C . SER A 1 77 ? -6.211 25.404 -10.229 1.00 51.03 77 SER A C 1
ATOM 601 O O . SER A 1 77 ? -5.084 25.280 -10.707 1.00 51.03 77 SER A O 1
ATOM 603 N N . GLU A 1 78 ? -7.246 25.890 -10.918 1.00 58.50 78 GLU A N 1
ATOM 604 C CA . GLU A 1 78 ? -7.075 26.750 -12.088 1.00 58.50 78 GLU A CA 1
ATOM 605 C C . GLU A 1 78 ? -6.310 28.002 -11.634 1.00 58.50 78 GLU A C 1
ATOM 607 O O . GLU A 1 78 ? -6.721 28.644 -10.661 1.00 58.50 78 GLU A O 1
ATOM 612 N N . PRO A 1 79 ? -5.184 28.359 -12.271 1.00 57.44 79 PRO A N 1
ATOM 613 C CA . PRO A 1 79 ? -4.586 29.660 -12.051 1.00 57.44 79 PRO A CA 1
ATOM 614 C C . PRO A 1 79 ? -5.526 30.704 -12.659 1.00 57.44 79 PRO A C 1
ATOM 616 O O . PRO A 1 79 ? -5.586 30.871 -13.875 1.00 57.44 79 PRO A O 1
ATOM 619 N N . SER A 1 80 ? -6.278 31.391 -11.798 1.00 56.97 80 SER A N 1
ATOM 620 C CA . SER A 1 80 ? -7.023 32.594 -12.158 1.00 56.97 80 SER A CA 1
ATOM 621 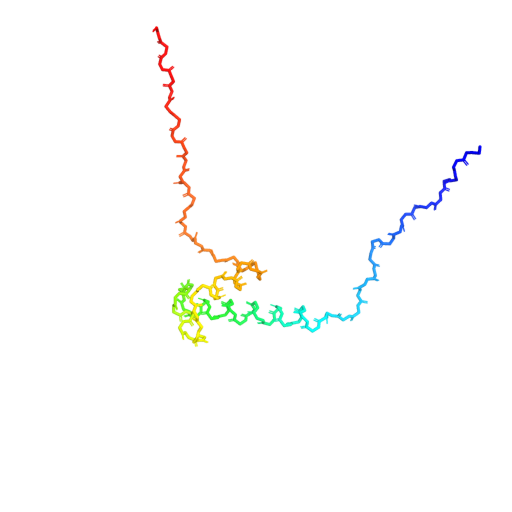C C . SER A 1 80 ? -6.011 33.640 -12.629 1.00 56.97 80 SER A C 1
ATOM 623 O O . SER A 1 80 ? -5.348 34.286 -11.820 1.00 56.97 80 SER A O 1
ATOM 625 N N . VAL A 1 81 ? -5.832 33.750 -13.942 1.00 72.44 81 VAL A N 1
ATOM 626 C CA . VAL A 1 81 ? -5.039 34.806 -14.573 1.00 72.44 81 VAL A CA 1
ATOM 627 C C . VAL A 1 81 ? -5.759 36.143 -14.358 1.00 72.44 81 VAL A C 1
ATOM 629 O O . VAL A 1 81 ? -6.919 36.262 -14.752 1.00 72.44 81 VAL A O 1
ATOM 632 N N . PRO A 1 82 ? -5.146 37.156 -13.719 1.00 68.94 82 PRO A N 1
ATOM 633 C CA . PRO A 1 82 ? -5.705 38.496 -13.748 1.00 68.94 82 PRO A CA 1
ATOM 634 C C . PRO A 1 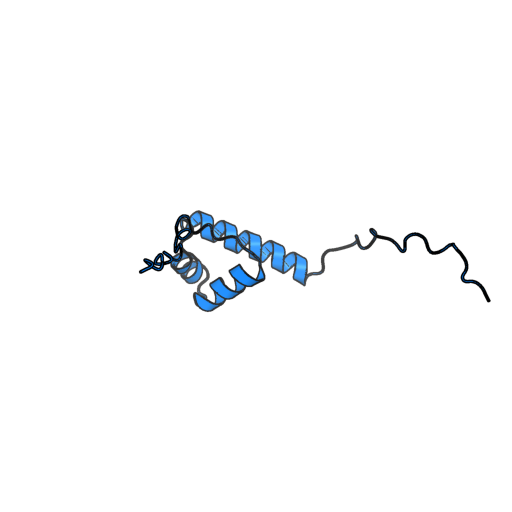82 ? -5.456 39.099 -15.134 1.00 68.94 82 PRO A C 1
ATOM 636 O O . PRO A 1 82 ? -4.318 39.227 -15.586 1.00 68.94 82 PRO A O 1
ATOM 639 N N . GLU A 1 83 ? -6.547 39.437 -15.810 1.00 69.69 83 GLU A N 1
ATOM 640 C CA . GLU A 1 83 ? -6.576 40.199 -17.055 1.00 69.69 83 GLU A CA 1
ATOM 641 C C . GLU A 1 83 ? -5.872 41.560 -16.848 1.00 69.69 83 GLU A C 1
ATOM 643 O O . GLU A 1 83 ? -6.224 42.286 -15.912 1.00 69.69 83 GLU A O 1
ATOM 648 N N . PRO A 1 84 ? -4.865 41.940 -17.658 1.00 67.38 84 PRO A N 1
ATOM 649 C CA . PRO A 1 84 ? -4.296 43.277 -17.579 1.00 67.38 84 PRO A CA 1
ATOM 650 C C . PRO A 1 84 ? -5.264 44.267 -18.234 1.00 67.38 84 PRO A C 1
ATOM 652 O O . PRO A 1 84 ? -5.346 44.365 -19.458 1.00 67.38 84 PRO A O 1
ATOM 655 N N . ALA A 1 85 ? -6.001 45.007 -17.404 1.00 69.12 85 ALA A N 1
ATOM 656 C CA . ALA A 1 85 ? -6.809 46.135 -17.845 1.00 69.12 85 ALA A CA 1
ATOM 657 C C . ALA A 1 85 ? -5.898 47.189 -18.489 1.00 69.12 85 ALA A C 1
ATOM 659 O O . ALA A 1 85 ? -5.094 47.840 -17.820 1.00 69.12 85 ALA A O 1
ATOM 660 N N . GLY A 1 86 ? -6.020 47.331 -19.806 1.00 72.62 86 GLY A N 1
ATOM 661 C CA . GLY A 1 86 ? -5.387 48.403 -20.551 1.00 72.62 86 GLY A CA 1
ATOM 662 C C . GLY A 1 86 ? -5.990 49.759 -20.197 1.00 72.62 86 GLY A C 1
ATOM 663 O O . GLY A 1 86 ? -7.213 49.917 -20.197 1.00 72.62 86 GLY A O 1
ATOM 664 N N . LYS A 1 87 ? -5.114 50.731 -19.942 1.00 50.31 87 LYS A N 1
ATOM 665 C CA . LYS A 1 87 ? -5.200 52.124 -20.399 1.00 50.31 87 LYS A CA 1
ATOM 666 C C . LYS A 1 87 ? -3.944 52.889 -20.011 1.00 50.31 87 LYS A C 1
ATOM 668 O O . LYS A 1 87 ? -3.543 52.788 -18.834 1.00 50.31 87 LYS A O 1
#

Sequence (87 aa):
LPPLPGETGARNGADSSKPSLFQIMEEVERRIIADMLERTGWNQTEAAESFQIPLSTLNQKIKRLGIETRRRGRAASEPSVPEPAGK

Mean predicted aligned error: 14.53 Å

Nearest PDB structures (foldseek):
  4fth-assembly1_B  TM=9.521E-01  e=1.363E-02  Aquifex aeolicus
  3e7l-assembly2_D  TM=9.666E-01  e=2.527E-02  Aquifex aeolicus
  4fth-assembly1_A  TM=9.606E-01  e=2.376E-02  Aquifex aeolicus
  6m10-assembly3_D  TM=8.234E-01  e=6.000E-02  Pseudomonas aeruginosa PAO1
  2rn7-assembly1_A  TM=4.074E-01  e=2.763E+00  Shigella flexneri

Secondary structure (DSSP, 8-state):
-PPPS------S----S---HHHHHHHHHHHHHHHHHHHTTT-HHHHHHHTTS-HHHHHHHHHHTT-----SS-------PPP----